Protein AF-A0A814MFQ0-F1 (afdb_monomer_lite)

Organism: NCBI:txid1234261

Structure (mmCIF, N/CA/C/O backbone):
data_AF-A0A814MFQ0-F1
#
_entry.id   AF-A0A814MFQ0-F1
#
loop_
_atom_site.group_PDB
_atom_site.id
_atom_site.type_symbol
_atom_site.label_atom_id
_atom_site.label_alt_id
_atom_site.label_comp_id
_atom_site.label_asym_id
_atom_site.label_entity_id
_atom_site.label_seq_id
_atom_site.pdbx_PDB_ins_code
_atom_site.Cartn_x
_atom_site.Cartn_y
_atom_site.Cartn_z
_atom_site.occupancy
_atom_site.B_iso_or_equiv
_atom_site.auth_seq_id
_atom_site.auth_comp_id
_atom_site.auth_asym_id
_atom_site.auth_atom_id
_atom_site.pdbx_PDB_model_num
ATOM 1 N N . MET A 1 1 ? 35.934 -16.793 0.988 1.00 51.81 1 MET A N 1
ATOM 2 C CA . MET A 1 1 ? 34.506 -16.624 0.607 1.00 51.81 1 MET A CA 1
ATOM 3 C C . MET A 1 1 ? 34.424 -16.361 -0.896 1.00 51.81 1 MET A C 1
ATOM 5 O O . MET A 1 1 ? 35.118 -15.468 -1.356 1.00 51.81 1 MET A O 1
ATOM 9 N N . SER A 1 2 ? 33.667 -17.145 -1.679 1.00 53.12 2 SER A N 1
ATOM 10 C CA . SER A 1 2 ? 33.774 -17.132 -3.156 1.00 53.12 2 SER A CA 1
ATOM 11 C C . SER A 1 2 ? 33.021 -15.979 -3.846 1.00 53.12 2 SER A C 1
ATOM 13 O O . SER A 1 2 ? 31.970 -15.525 -3.389 1.00 53.12 2 SER A O 1
ATOM 15 N N . LEU A 1 3 ? 33.506 -15.544 -5.015 1.00 55.50 3 LEU A N 1
ATOM 16 C CA . LEU A 1 3 ? 32.864 -14.535 -5.880 1.00 55.50 3 LEU A CA 1
ATOM 17 C C . LEU A 1 3 ? 31.406 -14.879 -6.250 1.00 55.50 3 LEU A C 1
ATOM 19 O O . LEU A 1 3 ? 30.552 -13.996 -6.395 1.00 55.50 3 LEU A O 1
ATOM 23 N N . ARG A 1 4 ? 31.098 -16.178 -6.374 1.00 55.41 4 ARG A N 1
ATOM 24 C CA . ARG A 1 4 ? 29.745 -16.692 -6.642 1.00 55.41 4 ARG A CA 1
ATOM 25 C C . ARG A 1 4 ? 28.799 -16.415 -5.470 1.00 55.41 4 ARG A C 1
ATOM 27 O O . ARG A 1 4 ? 27.653 -16.026 -5.696 1.00 55.41 4 ARG A O 1
ATOM 34 N N . LEU A 1 5 ? 29.289 -16.543 -4.234 1.00 57.31 5 LEU A N 1
ATOM 35 C CA . LEU A 1 5 ? 28.536 -16.229 -3.017 1.00 57.31 5 LEU A CA 1
ATOM 36 C C . LEU A 1 5 ? 28.209 -14.729 -2.938 1.00 57.31 5 LEU A C 1
ATOM 38 O O . LEU A 1 5 ? 27.040 -14.376 -2.798 1.00 57.31 5 LEU A O 1
ATOM 42 N N . GLN A 1 6 ? 29.184 -13.840 -3.144 1.00 59.50 6 GLN A N 1
ATOM 43 C CA . GLN A 1 6 ? 28.978 -12.382 -3.058 1.00 59.50 6 GLN A CA 1
ATOM 44 C C . GLN A 1 6 ? 27.959 -11.846 -4.084 1.00 59.50 6 GLN A C 1
ATOM 46 O O . GLN A 1 6 ? 27.088 -11.037 -3.752 1.00 59.50 6 GLN A O 1
ATOM 51 N N . ARG A 1 7 ? 28.007 -12.329 -5.336 1.00 62.75 7 ARG A N 1
ATOM 52 C CA . ARG A 1 7 ? 27.038 -11.946 -6.384 1.00 62.75 7 ARG A CA 1
ATOM 53 C C . ARG A 1 7 ? 25.624 -12.442 -6.078 1.00 62.75 7 ARG A C 1
ATOM 55 O O . ARG A 1 7 ? 24.657 -11.708 -6.294 1.00 62.75 7 ARG A O 1
ATOM 62 N N . ASN A 1 8 ? 25.501 -13.667 -5.567 1.00 63.78 8 ASN A N 1
ATOM 63 C CA . ASN A 1 8 ? 24.216 -14.228 -5.152 1.00 63.78 8 ASN A CA 1
ATOM 64 C C . ASN A 1 8 ? 23.617 -13.456 -3.974 1.00 63.78 8 ASN A C 1
ATOM 66 O O . ASN A 1 8 ? 22.411 -13.209 -3.973 1.00 63.78 8 ASN A O 1
ATOM 70 N N . PHE A 1 9 ? 24.452 -12.995 -3.042 1.00 63.53 9 PHE A N 1
ATOM 71 C CA . PHE A 1 9 ? 24.035 -12.082 -1.985 1.00 63.53 9 PHE A CA 1
ATOM 72 C C . PHE A 1 9 ? 23.442 -10.802 -2.583 1.00 63.53 9 PHE A C 1
ATOM 74 O O . PHE A 1 9 ? 22.253 -10.557 -2.426 1.00 63.53 9 PHE A O 1
ATOM 81 N N . VAL A 1 10 ? 24.175 -10.015 -3.374 1.00 62.84 10 VAL A N 1
ATOM 82 C CA . VAL A 1 10 ? 23.634 -8.752 -3.931 1.00 62.84 10 VAL A CA 1
ATOM 83 C C . VAL A 1 10 ? 22.312 -8.952 -4.691 1.00 62.84 10 VAL A C 1
ATOM 85 O O . VAL A 1 10 ? 21.395 -8.137 -4.554 1.00 62.84 10 VAL A O 1
ATOM 88 N N . LYS A 1 11 ? 22.167 -10.057 -5.437 1.00 66.12 11 LYS A N 1
ATOM 89 C CA . LYS A 1 11 ? 20.903 -10.419 -6.100 1.00 66.12 11 LYS A CA 1
ATOM 90 C C . LYS A 1 11 ? 19.752 -10.636 -5.110 1.00 66.12 11 LYS A C 1
ATOM 92 O O . LYS A 1 11 ? 18.684 -10.060 -5.322 1.00 66.12 11 LYS A O 1
ATOM 97 N N . ARG A 1 12 ? 19.961 -11.403 -4.032 1.00 63.25 12 ARG A N 1
ATOM 98 C CA . ARG A 1 12 ? 18.945 -11.622 -2.986 1.00 63.25 12 ARG A CA 1
ATOM 99 C C . ARG A 1 12 ? 18.570 -10.317 -2.295 1.00 63.25 12 ARG A C 1
ATOM 101 O O . ARG A 1 12 ? 17.395 -9.981 -2.236 1.00 63.25 12 ARG A O 1
ATOM 108 N N . GLY A 1 13 ? 19.544 -9.508 -1.888 1.00 60.88 13 GLY A N 1
ATOM 109 C CA . GLY A 1 13 ? 19.291 -8.214 -1.239 1.00 60.88 13 GLY A CA 1
ATOM 110 C C . GLY A 1 13 ? 18.460 -7.264 -2.106 1.00 60.88 13 GLY A C 1
ATOM 111 O O . GLY A 1 13 ? 17.517 -6.640 -1.621 1.00 60.88 13 GLY A O 1
ATOM 112 N N . LYS A 1 14 ? 18.732 -7.211 -3.418 1.00 62.59 14 LYS A N 1
ATOM 113 C CA . LYS A 1 14 ? 17.897 -6.467 -4.379 1.00 62.59 14 LYS A CA 1
ATOM 114 C C . LYS A 1 14 ? 16.486 -7.046 -4.517 1.00 62.59 14 LYS A C 1
ATOM 116 O O . LYS A 1 14 ? 15.565 -6.297 -4.826 1.00 62.59 14 LYS A O 1
ATOM 121 N N . ALA A 1 15 ? 16.296 -8.354 -4.354 1.00 59.53 15 ALA A N 1
ATOM 122 C CA . ALA A 1 15 ? 14.973 -8.976 -4.368 1.00 59.53 15 ALA A CA 1
ATOM 123 C C . ALA A 1 15 ? 14.173 -8.634 -3.097 1.00 59.53 15 ALA A C 1
ATOM 125 O O . ALA A 1 15 ? 13.060 -8.129 -3.213 1.00 59.53 15 ALA A O 1
ATOM 126 N N . HIS A 1 16 ? 14.768 -8.772 -1.908 1.00 56.09 16 HIS A N 1
ATOM 127 C CA . HIS A 1 16 ? 14.120 -8.414 -0.636 1.00 56.09 16 HIS A CA 1
ATOM 128 C C . HIS A 1 16 ? 13.732 -6.928 -0.578 1.00 56.09 16 HIS A C 1
ATOM 130 O O . HIS A 1 16 ? 12.626 -6.581 -0.170 1.00 56.09 16 HIS A O 1
ATOM 136 N N . LEU A 1 17 ? 14.592 -6.039 -1.090 1.00 55.97 17 LEU A N 1
ATOM 137 C CA . LEU A 1 17 ? 14.298 -4.604 -1.173 1.00 55.97 17 LEU A CA 1
ATOM 138 C C . LEU A 1 17 ? 13.174 -4.247 -2.152 1.00 55.97 17 LEU A C 1
ATOM 140 O O . LEU A 1 17 ? 12.522 -3.224 -1.950 1.00 55.97 17 LEU A O 1
ATOM 144 N N . ARG A 1 18 ? 12.969 -5.051 -3.204 1.00 54.94 18 ARG A N 1
ATOM 145 C CA . ARG A 1 18 ? 11.855 -4.895 -4.156 1.00 54.94 18 ARG A CA 1
ATOM 146 C C . ARG A 1 18 ? 10.532 -5.398 -3.576 1.00 54.94 18 ARG A C 1
ATOM 148 O O . ARG A 1 18 ? 9.495 -4.797 -3.836 1.00 54.94 18 ARG A O 1
ATOM 155 N N . ASN A 1 19 ? 10.586 -6.465 -2.783 1.00 50.41 19 ASN A N 1
ATOM 156 C CA . ASN A 1 19 ? 9.407 -7.119 -2.209 1.00 50.41 19 ASN A CA 1
ATOM 157 C C . ASN A 1 19 ? 8.995 -6.558 -0.847 1.00 50.41 19 ASN A C 1
ATOM 159 O O . ASN A 1 19 ? 8.001 -6.995 -0.280 1.00 50.41 19 ASN A O 1
ATOM 163 N N . ASP A 1 20 ? 9.714 -5.557 -0.345 1.00 52.62 20 ASP A N 1
ATOM 164 C CA . ASP A 1 20 ? 9.445 -4.898 0.929 1.00 52.62 20 ASP A CA 1
ATOM 165 C C . ASP A 1 20 ? 9.508 -5.825 2.155 1.00 52.62 20 ASP A C 1
ATOM 167 O O . ASP A 1 20 ? 8.979 -5.494 3.21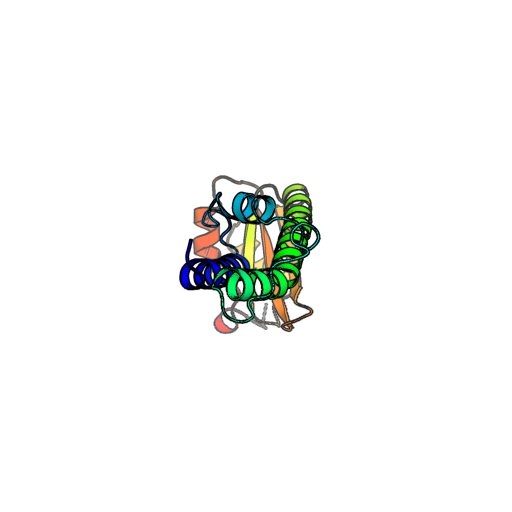6 1.00 52.62 20 ASP A O 1
ATOM 171 N N . ASP A 1 21 ? 10.193 -6.960 2.021 1.00 52.44 21 ASP A N 1
ATOM 172 C CA . ASP A 1 21 ? 10.336 -7.968 3.063 1.00 52.44 21 ASP A CA 1
ATOM 173 C C . ASP A 1 21 ? 11.684 -7.792 3.778 1.00 52.44 21 ASP A C 1
ATOM 175 O O . ASP A 1 21 ? 12.728 -8.277 3.345 1.00 52.44 21 ASP A O 1
ATOM 179 N N . PHE A 1 22 ? 11.664 -6.992 4.848 1.00 50.69 22 PHE A N 1
ATOM 180 C CA . PHE A 1 22 ? 12.852 -6.611 5.625 1.00 50.69 22 PHE A CA 1
ATOM 181 C C . PHE A 1 22 ? 13.129 -7.525 6.811 1.00 50.69 22 PHE A C 1
ATOM 183 O O . PHE A 1 22 ? 14.201 -7.420 7.400 1.00 50.69 22 PHE A O 1
ATOM 190 N N . ARG A 1 23 ? 12.181 -8.400 7.165 1.00 49.03 23 ARG A N 1
ATOM 191 C CA . ARG A 1 23 ? 12.387 -9.405 8.214 1.00 49.03 23 ARG A CA 1
ATOM 192 C C . ARG A 1 23 ? 13.313 -10.522 7.733 1.00 49.03 23 ARG A C 1
ATOM 194 O O . ARG A 1 23 ? 13.936 -11.180 8.550 1.00 49.03 23 ARG A O 1
ATOM 201 N N . SER A 1 24 ? 13.419 -10.695 6.415 1.00 48.09 24 SER A N 1
ATOM 202 C CA . SER A 1 24 ? 14.227 -11.721 5.758 1.00 48.09 24 SER A CA 1
ATOM 203 C C . SER A 1 24 ? 15.549 -11.206 5.176 1.00 48.09 24 SER A C 1
ATOM 205 O O . SER A 1 24 ? 16.261 -11.977 4.536 1.00 48.09 24 SER A O 1
ATOM 207 N N . ILE A 1 25 ? 15.917 -9.931 5.386 1.00 51.81 25 ILE A N 1
ATOM 208 C CA . ILE A 1 25 ? 17.262 -9.453 5.030 1.00 51.81 25 ILE A CA 1
ATOM 209 C C . ILE A 1 25 ? 18.239 -9.997 6.080 1.00 51.81 25 ILE A C 1
ATOM 211 O O . ILE A 1 25 ? 18.122 -9.600 7.239 1.00 51.81 25 ILE A O 1
ATOM 215 N N . PRO A 1 26 ? 19.211 -10.848 5.700 1.00 54.62 26 PRO A N 1
ATOM 216 C CA . PRO A 1 26 ? 20.144 -11.436 6.654 1.00 54.62 26 PRO A CA 1
ATOM 217 C C . PRO A 1 26 ? 20.905 -10.362 7.437 1.00 54.62 26 PRO A C 1
ATOM 219 O O . PRO A 1 26 ? 21.413 -9.401 6.847 1.00 54.62 26 PRO A O 1
ATOM 222 N N . GLU A 1 27 ? 21.033 -10.554 8.751 1.00 55.84 27 GLU A N 1
ATOM 223 C CA . GLU A 1 27 ? 21.791 -9.672 9.652 1.00 55.84 27 GLU A CA 1
ATOM 224 C C . GLU A 1 27 ? 23.274 -9.549 9.277 1.00 55.84 27 GLU A C 1
ATOM 226 O O . GLU A 1 27 ? 23.933 -8.609 9.699 1.00 55.84 27 GLU A O 1
ATOM 231 N N . GLU A 1 28 ? 23.785 -10.436 8.423 1.00 50.66 28 GLU A N 1
ATOM 232 C CA . GLU A 1 28 ? 25.160 -10.458 7.913 1.00 50.66 28 GLU A CA 1
ATOM 233 C C . GLU A 1 28 ? 25.456 -9.359 6.872 1.00 50.66 28 GLU A C 1
ATOM 235 O O . GLU A 1 28 ? 26.617 -9.043 6.598 1.00 50.66 28 GLU A O 1
ATOM 240 N N . TYR A 1 29 ? 24.426 -8.730 6.288 1.00 56.94 29 TYR A N 1
ATOM 241 C CA . TYR A 1 29 ? 24.602 -7.690 5.263 1.00 56.94 29 TYR A CA 1
ATOM 242 C C . TYR A 1 29 ? 25.471 -6.500 5.701 1.00 56.94 29 TYR A C 1
ATOM 244 O O . TYR A 1 29 ? 26.330 -6.096 4.922 1.00 56.94 29 TYR A O 1
ATOM 252 N N . PRO A 1 30 ? 25.270 -5.896 6.888 1.00 51.16 30 PRO A N 1
ATOM 253 C CA . PRO A 1 30 ? 26.097 -4.807 7.401 1.00 51.16 30 PRO A CA 1
ATOM 254 C C . PRO A 1 30 ? 27.541 -5.226 7.705 1.00 51.16 30 PRO A C 1
ATOM 256 O O . PRO A 1 30 ? 28.445 -4.431 7.473 1.00 51.16 30 PRO A O 1
ATOM 259 N N . PHE A 1 31 ? 27.773 -6.461 8.159 1.00 51.47 31 PHE A N 1
ATOM 260 C CA . PHE A 1 31 ? 29.114 -6.953 8.507 1.00 51.47 31 PHE A CA 1
ATOM 261 C C . PHE A 1 31 ? 29.989 -7.190 7.271 1.00 51.47 31 PHE A C 1
ATOM 263 O O . PHE A 1 31 ? 31.179 -6.881 7.274 1.00 51.47 31 PHE A O 1
ATOM 270 N N . LEU A 1 32 ? 29.391 -7.633 6.161 1.00 50.12 32 LEU 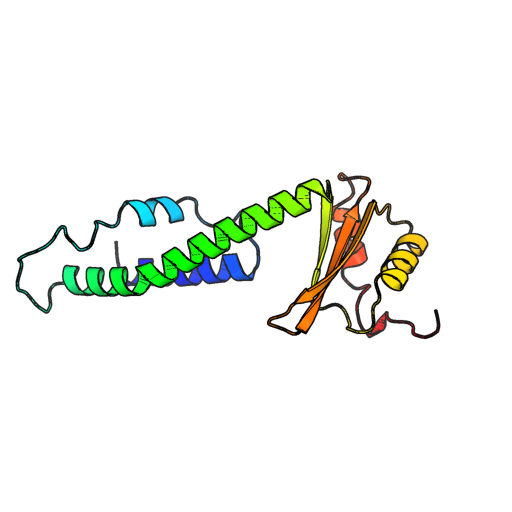A N 1
ATOM 271 C CA . LEU A 1 32 ? 30.088 -7.733 4.872 1.00 50.12 32 LEU A CA 1
ATOM 272 C C . LEU A 1 32 ? 30.495 -6.359 4.307 1.00 50.12 32 LEU A C 1
ATOM 274 O O . LEU A 1 32 ? 31.448 -6.261 3.532 1.00 50.12 32 LEU A O 1
ATOM 278 N N . ILE A 1 33 ? 29.793 -5.293 4.705 1.00 49.78 33 ILE A N 1
ATOM 279 C CA . ILE A 1 33 ? 30.096 -3.912 4.307 1.00 49.78 33 ILE A CA 1
ATOM 280 C C . ILE A 1 33 ? 31.310 -3.371 5.072 1.00 49.78 33 ILE A C 1
ATOM 282 O O . ILE A 1 33 ? 32.133 -2.682 4.474 1.00 49.78 33 ILE A O 1
ATOM 286 N N . SER A 1 34 ? 31.428 -3.681 6.366 1.00 48.28 34 SER A N 1
ATOM 287 C CA . SER A 1 34 ? 32.535 -3.224 7.218 1.00 48.28 34 SER A CA 1
ATOM 288 C C . SER A 1 34 ? 33.806 -4.060 7.072 1.00 48.28 34 SER A C 1
ATOM 290 O O . SER A 1 34 ? 34.893 -3.542 7.287 1.00 48.28 34 SER A O 1
ATOM 292 N N . ALA A 1 35 ? 33.689 -5.332 6.678 1.00 48.97 35 ALA A N 1
ATOM 293 C CA . ALA A 1 35 ? 34.830 -6.231 6.485 1.00 48.97 35 ALA A CA 1
ATOM 294 C C . ALA A 1 35 ? 35.589 -6.012 5.158 1.00 48.97 35 ALA A C 1
ATOM 296 O O . ALA A 1 35 ? 36.561 -6.710 4.881 1.00 48.97 35 ALA A O 1
ATOM 297 N N . SER A 1 36 ? 35.149 -5.074 4.310 1.00 45.47 36 SER A N 1
ATOM 298 C CA . SER A 1 36 ? 35.828 -4.759 3.049 1.00 45.47 36 SER A CA 1
ATOM 299 C C . SER A 1 36 ? 36.881 -3.666 3.278 1.00 45.47 36 SER A C 1
ATOM 301 O O . SER A 1 36 ? 36.485 -2.524 3.527 1.00 45.47 36 SER A O 1
ATOM 303 N N . PRO A 1 37 ? 38.192 -3.951 3.159 1.00 44.97 37 PRO A N 1
ATOM 304 C CA . PRO A 1 37 ? 39.213 -2.929 3.351 1.00 44.97 37 PRO A CA 1
ATOM 305 C C . PRO A 1 37 ? 39.056 -1.770 2.341 1.00 44.97 37 PRO A C 1
ATOM 307 O O . PRO A 1 37 ? 38.521 -1.945 1.227 1.00 44.97 37 PRO A O 1
ATOM 310 N N . PRO A 1 38 ? 39.469 -0.545 2.716 1.00 45.88 38 PRO A N 1
ATOM 311 C CA . PRO A 1 38 ? 39.547 0.563 1.778 1.00 45.88 38 PRO A CA 1
ATOM 312 C C . PRO A 1 38 ? 40.530 0.212 0.653 1.00 45.88 38 PRO A C 1
ATOM 314 O O . PRO A 1 38 ? 41.522 -0.482 0.851 1.00 45.88 38 PRO A O 1
ATOM 317 N N . ALA A 1 39 ? 40.221 0.658 -0.567 1.00 44.91 39 ALA A N 1
ATOM 318 C CA . ALA A 1 39 ? 41.011 0.318 -1.755 1.00 44.91 39 ALA A CA 1
ATOM 319 C C . ALA A 1 39 ? 42.450 0.871 -1.704 1.00 44.91 39 ALA A C 1
ATOM 321 O O . ALA A 1 39 ? 43.282 0.448 -2.492 1.00 44.91 39 ALA A O 1
ATOM 322 N N . SER A 1 40 ? 42.732 1.784 -0.772 1.00 44.56 40 SER A N 1
ATOM 323 C CA . SER A 1 40 ? 44.037 2.402 -0.546 1.00 44.56 40 SER A CA 1
ATOM 324 C C . SER A 1 40 ? 45.003 1.554 0.291 1.00 44.56 40 SER A C 1
ATOM 326 O O . SER A 1 40 ? 46.124 1.984 0.516 1.00 44.56 40 SER A O 1
ATOM 328 N N . SER A 1 41 ? 44.598 0.381 0.792 1.00 45.78 41 SER A N 1
ATOM 329 C CA . SER A 1 41 ? 45.439 -0.437 1.687 1.00 45.78 41 SER A CA 1
ATOM 330 C C . SER A 1 41 ? 46.337 -1.458 0.981 1.00 45.78 41 SER A C 1
ATOM 332 O O . SER A 1 41 ? 47.040 -2.198 1.658 1.00 45.78 41 SER A O 1
ATOM 334 N N . PHE A 1 42 ? 46.301 -1.541 -0.349 1.00 47.69 42 PHE A N 1
ATOM 335 C CA . PHE A 1 42 ? 47.062 -2.537 -1.109 1.00 47.69 42 PHE A CA 1
ATOM 336 C C . PHE A 1 42 ? 47.707 -1.899 -2.338 1.00 47.69 42 PHE A C 1
ATOM 338 O O . PHE A 1 42 ? 47.411 -2.253 -3.478 1.00 47.69 42 PHE A O 1
ATOM 345 N N . GLU A 1 43 ? 48.584 -0.928 -2.105 1.00 41.41 43 GLU A N 1
ATOM 346 C CA . GLU A 1 43 ? 49.610 -0.606 -3.089 1.00 41.41 43 GLU A CA 1
ATOM 347 C C . GLU A 1 43 ? 50.685 -1.704 -3.048 1.00 41.41 43 GLU A C 1
ATOM 349 O O . GLU A 1 43 ? 51.149 -2.095 -1.980 1.00 41.41 43 GLU A O 1
ATOM 354 N N . ASN A 1 44 ? 51.057 -2.191 -4.235 1.00 42.53 44 ASN A N 1
ATOM 355 C CA . ASN A 1 44 ? 52.111 -3.169 -4.531 1.00 42.53 44 ASN A CA 1
ATOM 356 C C . ASN A 1 44 ? 51.841 -4.655 -4.242 1.00 42.53 44 ASN A C 1
ATOM 358 O O . ASN A 1 44 ? 52.350 -5.247 -3.300 1.00 42.53 44 ASN A O 1
ATOM 362 N N . THR A 1 45 ? 51.176 -5.322 -5.187 1.00 40.97 45 THR A N 1
ATOM 363 C CA . THR A 1 45 ? 51.636 -6.638 -5.674 1.00 40.97 45 THR A CA 1
ATOM 364 C C . THR A 1 45 ? 51.172 -6.829 -7.119 1.00 40.97 45 THR A C 1
ATOM 366 O O . THR A 1 45 ? 50.001 -7.092 -7.407 1.00 40.97 45 THR A O 1
ATOM 369 N N . GLN A 1 46 ? 52.112 -6.636 -8.047 1.00 43.97 46 GLN A N 1
ATOM 370 C CA . GLN A 1 46 ? 51.962 -6.909 -9.474 1.00 43.97 46 GLN A CA 1
ATOM 371 C C . GLN A 1 46 ? 51.796 -8.421 -9.705 1.00 43.97 46 GLN A C 1
ATOM 373 O O . GLN A 1 46 ? 52.777 -9.140 -9.834 1.00 43.97 46 GLN A O 1
ATOM 378 N N . GLN A 1 47 ? 50.558 -8.910 -9.786 1.00 45.41 47 GLN A N 1
ATOM 379 C CA . GLN A 1 47 ? 50.222 -10.123 -10.541 1.00 45.41 47 GLN A CA 1
ATOM 380 C C . GLN A 1 47 ? 48.810 -9.961 -11.127 1.00 45.41 47 GLN A C 1
ATOM 382 O O . GLN A 1 47 ? 47.837 -10.035 -10.383 1.00 45.41 47 GLN A O 1
ATOM 387 N N . PRO A 1 48 ? 48.657 -9.744 -12.445 1.00 45.88 48 PRO A N 1
ATOM 388 C CA . PRO A 1 48 ? 47.384 -9.331 -13.045 1.00 45.88 48 PRO A CA 1
ATOM 389 C C . PRO A 1 48 ? 46.293 -10.420 -13.062 1.00 45.88 48 PRO A C 1
ATOM 391 O O . PRO A 1 48 ? 45.160 -10.120 -13.422 1.00 45.88 48 PRO A O 1
ATOM 394 N N . ASN A 1 49 ? 46.597 -11.656 -12.642 1.00 48.50 49 ASN A N 1
ATOM 395 C CA . ASN A 1 49 ? 45.690 -12.810 -12.723 1.00 48.50 49 ASN A CA 1
ATOM 396 C C . ASN A 1 49 ? 45.530 -13.601 -11.411 1.00 48.50 49 ASN A C 1
ATOM 398 O O . ASN A 1 49 ? 45.022 -14.721 -11.435 1.00 48.50 49 ASN A O 1
ATOM 402 N N . SER A 1 50 ? 45.935 -13.061 -10.259 1.00 47.62 50 SER A N 1
ATOM 403 C CA . SER A 1 50 ? 45.659 -13.725 -8.982 1.00 47.62 50 SER A CA 1
ATOM 404 C C . SER A 1 50 ? 44.223 -13.420 -8.516 1.00 47.62 50 SER A C 1
ATOM 406 O O . SER A 1 50 ? 43.743 -12.286 -8.587 1.00 47.62 50 SER A O 1
ATOM 408 N N . GLU A 1 51 ? 43.512 -14.442 -8.023 1.00 43.19 51 GLU A N 1
ATOM 409 C CA . GLU A 1 51 ? 42.153 -14.359 -7.455 1.00 43.19 51 GLU A CA 1
ATOM 410 C C . GLU A 1 51 ? 41.850 -13.135 -6.549 1.00 43.19 51 GLU A C 1
ATOM 412 O O . GLU A 1 51 ? 40.708 -12.646 -6.598 1.00 43.19 51 GLU A O 1
ATOM 417 N N . PRO A 1 52 ? 42.790 -12.566 -5.755 1.00 50.03 52 PRO A N 1
ATOM 418 C CA . PRO A 1 52 ? 42.536 -11.328 -5.010 1.00 50.03 52 PRO A CA 1
ATOM 419 C C . PRO A 1 52 ? 42.193 -10.118 -5.894 1.00 50.03 52 PRO A C 1
ATOM 421 O O . PRO A 1 52 ? 41.307 -9.347 -5.521 1.00 50.03 52 PRO A O 1
ATOM 424 N N . HIS A 1 53 ? 42.791 -9.964 -7.082 1.00 47.22 53 HIS A N 1
ATOM 425 C CA . HIS A 1 53 ? 42.528 -8.824 -7.980 1.00 47.22 53 HIS A CA 1
ATOM 426 C C . HIS A 1 53 ? 41.136 -8.888 -8.619 1.00 47.22 53 HIS A C 1
ATOM 428 O O . HIS A 1 53 ? 40.418 -7.886 -8.669 1.00 47.22 53 HIS A O 1
ATOM 434 N N . LEU A 1 54 ? 40.688 -10.086 -9.012 1.00 46.88 54 LEU A N 1
ATOM 435 C CA . LEU A 1 54 ? 39.313 -10.321 -9.476 1.00 46.88 54 LEU A CA 1
ATOM 436 C C . LEU A 1 54 ? 38.289 -10.054 -8.365 1.00 46.88 54 LEU A C 1
ATOM 438 O O . LEU A 1 54 ? 37.208 -9.513 -8.617 1.00 46.88 54 LEU A O 1
ATOM 442 N N . THR A 1 55 ? 38.641 -10.393 -7.125 1.00 52.66 55 THR A N 1
ATOM 443 C CA . THR A 1 55 ? 37.810 -10.130 -5.947 1.00 52.66 55 THR A CA 1
ATOM 444 C C . THR A 1 55 ? 37.732 -8.628 -5.647 1.00 52.66 55 THR A C 1
ATOM 446 O O . THR A 1 55 ? 36.638 -8.108 -5.426 1.00 52.66 55 THR A O 1
ATOM 449 N N . LEU A 1 56 ? 38.846 -7.897 -5.749 1.00 51.56 56 LEU A N 1
ATOM 450 C CA . LEU A 1 56 ? 38.916 -6.443 -5.563 1.00 51.56 56 LEU A CA 1
ATOM 451 C C . LEU A 1 56 ? 38.155 -5.664 -6.643 1.00 51.56 56 LEU A C 1
ATOM 453 O O . LEU A 1 56 ? 37.363 -4.783 -6.304 1.00 51.56 56 LEU A O 1
ATOM 457 N N . ALA A 1 57 ? 38.310 -6.016 -7.922 1.00 54.72 57 ALA A N 1
ATOM 458 C CA . ALA A 1 57 ? 37.581 -5.384 -9.023 1.00 54.72 57 ALA A CA 1
ATOM 459 C C . ALA A 1 57 ? 36.061 -5.597 -8.899 1.00 54.72 57 ALA A C 1
ATOM 461 O O . ALA A 1 57 ? 35.259 -4.691 -9.148 1.00 54.72 57 ALA A O 1
ATOM 462 N N . VAL A 1 58 ? 35.638 -6.784 -8.450 1.00 54.66 58 VAL A N 1
ATOM 463 C CA . VAL A 1 58 ? 34.224 -7.066 -8.175 1.00 54.66 58 VAL A CA 1
ATOM 464 C C . VAL A 1 58 ? 33.730 -6.286 -6.958 1.00 54.66 58 VAL A C 1
ATOM 466 O O . VAL A 1 58 ? 32.657 -5.692 -7.038 1.00 54.66 58 VAL A O 1
ATOM 469 N N . ILE A 1 59 ? 34.499 -6.201 -5.871 1.00 55.31 59 ILE A N 1
ATOM 470 C CA . ILE A 1 59 ? 34.144 -5.386 -4.700 1.00 55.31 59 ILE A CA 1
ATOM 471 C C . ILE A 1 59 ? 34.023 -3.905 -5.085 1.00 55.31 59 ILE A C 1
ATOM 473 O O . ILE A 1 59 ? 33.018 -3.281 -4.754 1.00 55.31 59 ILE A O 1
ATOM 477 N N . GLN A 1 60 ? 34.975 -3.342 -5.835 1.00 58.97 60 GLN A N 1
ATOM 478 C CA . GLN A 1 60 ? 34.920 -1.951 -6.304 1.00 58.97 60 GLN A CA 1
ATOM 479 C C . GLN A 1 60 ? 33.705 -1.689 -7.204 1.00 58.97 60 GLN A C 1
ATOM 481 O O . GLN 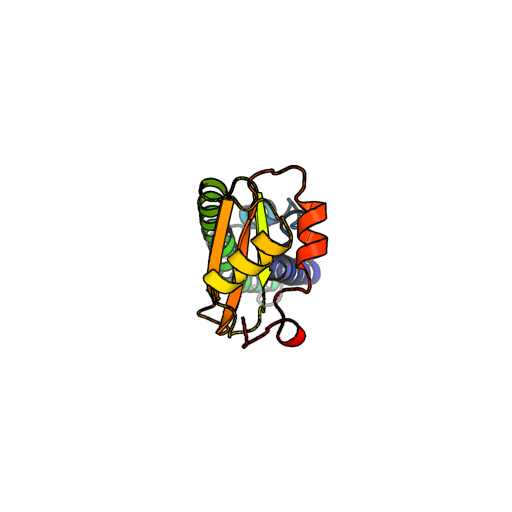A 1 60 ? 33.026 -0.679 -7.032 1.00 58.97 60 GLN A O 1
ATOM 486 N N . ARG A 1 61 ? 33.352 -2.627 -8.092 1.00 58.25 61 ARG A N 1
ATOM 487 C CA . ARG A 1 61 ? 32.142 -2.539 -8.930 1.00 58.25 61 ARG A CA 1
ATOM 488 C C . ARG A 1 61 ? 30.844 -2.672 -8.124 1.00 58.25 61 ARG A C 1
ATOM 490 O O . ARG A 1 61 ? 29.807 -2.136 -8.519 1.00 58.25 61 ARG A O 1
ATOM 497 N N . LEU A 1 62 ? 30.881 -3.387 -7.000 1.00 57.88 62 LEU A N 1
ATOM 498 C CA . LEU A 1 62 ? 29.736 -3.584 -6.110 1.00 57.88 62 LEU A CA 1
ATOM 499 C C . LEU A 1 62 ? 29.577 -2.457 -5.077 1.00 57.88 62 LEU A C 1
ATOM 501 O O . LEU A 1 62 ? 28.441 -2.167 -4.713 1.00 57.88 62 LEU A O 1
ATOM 505 N N . LYS A 1 63 ? 30.649 -1.769 -4.656 1.00 61.50 63 LYS A N 1
ATOM 506 C CA . LYS A 1 63 ? 30.617 -0.632 -3.710 1.00 61.50 63 LYS A CA 1
ATOM 507 C C . LYS A 1 63 ? 29.571 0.447 -4.047 1.00 61.50 63 LYS A C 1
ATOM 509 O O . LYS A 1 63 ? 28.785 0.764 -3.153 1.00 61.50 63 LYS A O 1
ATOM 514 N N . PRO A 1 64 ? 29.472 0.984 -5.281 1.00 62.78 64 PRO A N 1
ATOM 515 C CA . PRO A 1 64 ? 28.449 1.983 -5.602 1.00 62.78 64 PRO A CA 1
ATOM 516 C C . PRO A 1 64 ? 27.034 1.396 -5.539 1.00 62.78 64 PRO A C 1
ATOM 518 O O . PRO A 1 64 ? 26.118 2.031 -5.027 1.00 62.78 64 PRO A O 1
ATOM 521 N N . GLN A 1 65 ? 26.849 0.141 -5.965 1.00 64.81 65 GLN A N 1
ATOM 522 C CA . GLN A 1 65 ? 25.550 -0.529 -5.854 1.00 64.81 65 GLN A CA 1
ATOM 523 C C . GLN A 1 65 ? 25.161 -0.755 -4.388 1.00 64.81 65 GLN A C 1
ATOM 525 O O . GLN A 1 65 ? 23.997 -0.616 -4.029 1.00 64.81 65 GLN A O 1
ATOM 530 N N . LEU A 1 66 ? 26.124 -1.089 -3.530 1.00 62.56 66 LEU A N 1
ATOM 531 C CA . LEU A 1 66 ? 25.918 -1.279 -2.097 1.00 62.56 66 LEU A CA 1
ATOM 532 C C . LEU A 1 66 ? 25.618 0.047 -1.384 1.00 62.56 66 LEU A C 1
ATOM 534 O O . LEU A 1 66 ? 24.699 0.090 -0.564 1.00 62.56 66 LEU A O 1
ATOM 538 N N . SER A 1 67 ? 26.315 1.135 -1.727 1.00 68.38 67 SER A N 1
ATOM 539 C CA . SER A 1 67 ? 26.059 2.461 -1.147 1.00 68.38 67 SER A CA 1
ATOM 540 C C . SER A 1 67 ? 24.673 2.990 -1.537 1.00 68.38 67 SER A C 1
ATOM 542 O O . SER A 1 67 ? 23.941 3.506 -0.687 1.00 68.38 67 SER A O 1
ATOM 544 N N . GLU A 1 68 ? 24.236 2.767 -2.780 1.00 67.69 68 GLU A N 1
ATOM 545 C CA . GLU A 1 68 ? 22.870 3.072 -3.207 1.00 67.69 68 GLU A CA 1
ATOM 546 C C . GLU A 1 68 ? 21.825 2.270 -2.427 1.00 67.69 68 GLU A C 1
ATOM 548 O O . GLU A 1 68 ? 20.793 2.818 -2.030 1.00 67.69 68 GLU A O 1
ATOM 553 N N . LEU A 1 69 ? 22.077 0.980 -2.178 1.00 63.75 69 LEU A N 1
ATOM 554 C CA . LEU A 1 69 ? 21.177 0.135 -1.388 1.00 63.75 69 LEU A CA 1
ATOM 555 C C . LEU A 1 69 ? 21.088 0.628 0.063 1.00 63.75 69 LEU A C 1
ATOM 557 O O . LEU A 1 69 ? 19.988 0.696 0.617 1.00 63.75 69 LEU A O 1
ATOM 561 N N . GLN A 1 70 ? 22.202 1.054 0.663 1.00 67.81 70 GLN A N 1
ATOM 562 C CA . GLN A 1 70 ? 22.208 1.673 1.992 1.00 67.81 70 GLN A CA 1
ATOM 563 C C . GLN A 1 70 ? 21.450 3.004 2.018 1.00 67.81 70 GLN A C 1
ATOM 565 O O . GLN A 1 70 ? 20.652 3.238 2.929 1.00 67.81 70 GLN A O 1
ATOM 570 N N . LYS A 1 71 ? 21.645 3.867 1.014 1.00 73.00 71 LYS A N 1
ATOM 571 C CA . LYS A 1 71 ? 20.918 5.140 0.882 1.00 73.00 71 LYS A CA 1
ATOM 572 C C . LYS A 1 71 ? 19.413 4.900 0.738 1.00 73.00 71 LYS A C 1
ATOM 574 O O . LYS A 1 71 ? 18.621 5.527 1.443 1.00 73.00 71 LYS A O 1
ATOM 579 N N . LYS A 1 72 ? 19.014 3.932 -0.096 1.00 71.19 72 LYS A N 1
ATOM 580 C CA . LYS A 1 72 ? 17.618 3.483 -0.235 1.00 71.19 72 LYS A CA 1
ATOM 581 C C . LYS A 1 72 ? 17.064 2.965 1.096 1.00 71.19 72 LYS A C 1
ATOM 583 O O . LYS A 1 72 ? 15.962 3.361 1.471 1.00 71.19 72 LYS A O 1
ATOM 588 N N . ARG A 1 73 ? 17.831 2.170 1.854 1.00 68.69 73 ARG A N 1
ATOM 589 C CA . ARG A 1 73 ? 17.449 1.691 3.198 1.00 68.69 73 ARG A CA 1
ATOM 590 C C . ARG A 1 73 ? 17.237 2.845 4.185 1.00 68.69 73 ARG A C 1
ATOM 592 O O . ARG A 1 73 ? 16.190 2.882 4.826 1.00 68.69 73 ARG A O 1
ATOM 599 N N . LYS A 1 74 ? 18.168 3.804 4.279 1.00 76.19 74 LYS A N 1
ATOM 600 C CA . LYS A 1 74 ? 18.059 4.975 5.177 1.00 76.19 74 LYS A CA 1
ATOM 601 C C . LYS A 1 74 ? 16.846 5.847 4.844 1.00 76.19 74 LYS A C 1
ATOM 603 O O . LYS A 1 74 ? 16.047 6.158 5.726 1.00 76.19 74 LYS A O 1
ATOM 608 N N . ASN A 1 75 ? 16.664 6.194 3.567 1.00 75.19 75 ASN A N 1
ATOM 609 C CA . ASN A 1 75 ? 15.511 6.983 3.121 1.00 75.19 75 ASN A CA 1
ATOM 610 C C . ASN A 1 75 ? 14.197 6.276 3.448 1.00 75.19 75 ASN A C 1
ATOM 612 O O . ASN A 1 75 ? 13.254 6.890 3.940 1.00 75.19 75 ASN A O 1
ATOM 616 N N . ARG A 1 76 ? 14.165 4.960 3.248 1.0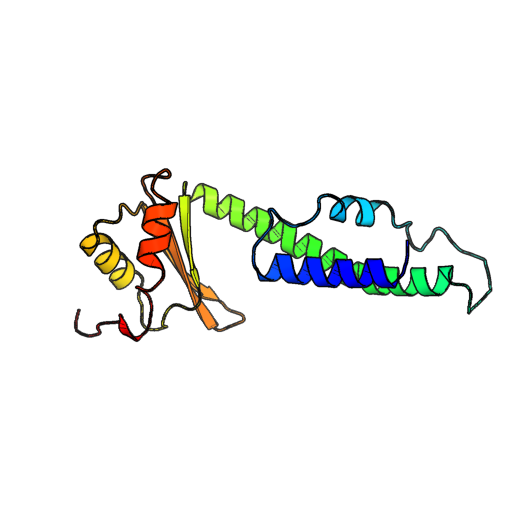0 67.75 76 ARG A N 1
ATOM 617 C CA . ARG A 1 76 ? 13.002 4.143 3.550 1.00 67.75 76 ARG A CA 1
ATOM 618 C C . ARG A 1 76 ? 12.707 4.046 5.044 1.00 67.75 76 ARG A C 1
ATOM 620 O O . ARG A 1 76 ? 11.547 4.167 5.417 1.00 67.75 76 ARG A O 1
ATOM 627 N N . GLN A 1 77 ? 13.717 3.899 5.902 1.00 75.25 77 GLN A N 1
ATOM 628 C CA . GLN A 1 77 ? 13.538 3.972 7.359 1.00 75.25 77 GLN A CA 1
ATOM 629 C C . GLN A 1 77 ? 12.957 5.326 7.783 1.00 75.25 77 GLN A C 1
ATOM 631 O O . GLN A 1 77 ? 12.036 5.370 8.597 1.00 75.25 77 GLN A O 1
ATOM 636 N N . LYS A 1 78 ? 13.423 6.430 7.182 1.00 77.56 78 LYS A N 1
ATOM 637 C CA . LYS A 1 78 ? 12.856 7.768 7.411 1.00 77.56 78 LYS A CA 1
ATOM 638 C C . LYS A 1 78 ? 11.382 7.831 6.995 1.00 77.56 78 LYS A C 1
ATOM 640 O O . LYS A 1 78 ? 10.562 8.328 7.763 1.00 77.56 78 LYS A O 1
ATOM 645 N N . THR A 1 79 ? 11.030 7.289 5.827 1.00 76.38 79 THR A N 1
ATOM 646 C CA . THR A 1 79 ? 9.637 7.212 5.356 1.00 76.38 79 THR A CA 1
ATOM 647 C C . THR A 1 79 ? 8.766 6.350 6.269 1.00 76.38 79 THR A C 1
ATOM 649 O O . THR A 1 79 ? 7.669 6.773 6.617 1.00 76.38 79 THR A O 1
ATOM 652 N N . LEU A 1 80 ? 9.246 5.180 6.703 1.00 67.81 80 LEU A N 1
ATOM 653 C CA . LEU A 1 80 ? 8.524 4.312 7.639 1.00 67.81 80 LEU A CA 1
ATOM 654 C C . LEU A 1 80 ? 8.296 5.015 8.980 1.00 67.81 80 LEU A C 1
ATOM 656 O O . LEU A 1 80 ? 7.179 5.013 9.477 1.00 67.81 80 LEU A O 1
ATOM 660 N N . LYS A 1 81 ? 9.306 5.709 9.520 1.00 76.38 81 LYS A N 1
ATOM 661 C CA . LYS A 1 81 ? 9.169 6.495 10.757 1.00 76.38 81 LYS A CA 1
ATOM 662 C C . LYS A 1 81 ? 8.156 7.634 10.606 1.00 76.38 81 LYS A C 1
ATOM 664 O O . LYS A 1 81 ? 7.376 7.888 11.516 1.00 76.38 81 LYS A O 1
ATOM 669 N N . GLN A 1 82 ? 8.136 8.315 9.459 1.00 78.12 82 GLN A N 1
ATOM 670 C CA . GLN A 1 82 ? 7.125 9.336 9.164 1.00 78.12 82 GLN A CA 1
ATOM 671 C C . GLN A 1 82 ? 5.714 8.746 9.039 1.00 78.12 82 GLN A C 1
ATOM 673 O O . GLN A 1 82 ? 4.761 9.377 9.490 1.00 78.12 82 GLN A O 1
ATOM 678 N N . ARG A 1 83 ? 5.570 7.554 8.448 1.00 71.88 83 ARG A N 1
ATOM 679 C CA . ARG A 1 83 ? 4.282 6.853 8.332 1.00 71.88 83 ARG A CA 1
ATOM 680 C C . ARG A 1 83 ? 3.787 6.342 9.680 1.00 71.88 83 ARG A C 1
ATOM 682 O O . ARG A 1 83 ? 2.641 6.606 10.004 1.00 71.88 83 ARG A O 1
ATOM 689 N N . ALA A 1 84 ? 4.659 5.759 10.499 1.00 70.69 84 ALA A N 1
ATOM 690 C CA . ALA A 1 84 ? 4.335 5.311 11.855 1.00 70.69 84 ALA A CA 1
ATOM 691 C C . ALA A 1 84 ? 3.851 6.455 12.769 1.00 70.69 84 ALA A C 1
ATOM 693 O O . ALA A 1 84 ? 3.035 6.241 13.654 1.00 70.69 84 ALA A O 1
ATOM 694 N N . ARG A 1 85 ? 4.305 7.697 12.533 1.00 73.44 85 ARG A N 1
ATOM 695 C CA . ARG A 1 85 ? 3.761 8.889 13.218 1.00 73.44 85 ARG A CA 1
ATOM 696 C C . ARG A 1 85 ? 2.347 9.256 12.766 1.00 73.44 85 ARG A C 1
ATOM 698 O O . ARG A 1 85 ? 1.621 9.888 13.518 1.00 73.44 85 ARG A O 1
ATOM 705 N N . LYS A 1 86 ? 1.988 8.940 11.520 1.00 72.88 86 LYS A N 1
ATOM 706 C CA . LYS A 1 86 ? 0.673 9.248 10.937 1.00 72.88 86 LYS A CA 1
ATOM 707 C C . LYS A 1 86 ? -0.339 8.126 11.154 1.00 72.88 86 LYS A C 1
ATOM 709 O O . LYS A 1 86 ? -1.530 8.405 11.210 1.00 72.88 86 LYS A O 1
ATOM 714 N N . PHE A 1 87 ? 0.133 6.888 11.248 1.00 75.62 87 PHE A N 1
ATOM 715 C CA . PHE A 1 87 ? -0.674 5.688 11.381 1.00 75.62 87 PHE A CA 1
ATOM 716 C C . PHE A 1 87 ? -0.041 4.774 12.429 1.00 75.62 87 PHE A C 1
ATOM 718 O O . PHE A 1 87 ? 1.083 4.312 12.237 1.00 75.62 87 PHE A O 1
ATOM 725 N N . ALA A 1 88 ? -0.770 4.469 13.504 1.00 73.31 88 ALA A N 1
ATOM 726 C CA . ALA A 1 88 ? -0.339 3.452 14.465 1.00 73.31 88 ALA A CA 1
ATOM 727 C C . ALA A 1 88 ? -0.269 2.063 13.807 1.00 73.31 88 ALA A C 1
ATOM 729 O O . ALA A 1 88 ? 0.592 1.244 14.117 1.00 73.31 88 ALA A O 1
ATOM 730 N N . THR A 1 89 ? -1.172 1.792 12.864 1.00 82.38 89 THR A N 1
ATOM 731 C CA . THR A 1 89 ? -1.202 0.566 12.066 1.00 82.38 89 THR A CA 1
ATOM 732 C C . THR A 1 89 ? -1.782 0.885 10.700 1.00 82.38 89 THR A C 1
ATOM 734 O O . THR A 1 89 ? -2.774 1.607 10.606 1.00 82.38 89 THR A O 1
ATOM 737 N N . GLU A 1 90 ? -1.154 0.380 9.641 1.00 85.81 90 GLU A N 1
ATOM 738 C CA . GLU A 1 90 ? -1.510 0.730 8.269 1.00 85.81 90 GLU A CA 1
ATOM 739 C C . GLU A 1 90 ? -1.618 -0.492 7.360 1.00 85.81 90 GLU A C 1
ATOM 741 O O . GLU A 1 90 ? -0.711 -1.317 7.282 1.00 85.81 90 GLU A O 1
ATOM 746 N N . ILE A 1 91 ? -2.709 -0.559 6.605 1.00 84.50 91 ILE A N 1
ATOM 747 C CA . ILE A 1 91 ? -2.872 -1.461 5.471 1.00 84.50 91 ILE A CA 1
ATOM 748 C C . ILE A 1 91 ? -2.373 -0.738 4.224 1.00 84.50 91 ILE A C 1
ATOM 750 O O . ILE A 1 91 ? -2.757 0.398 3.944 1.00 84.50 91 ILE A O 1
ATOM 754 N N . THR A 1 92 ? -1.504 -1.395 3.459 1.00 87.50 92 THR A N 1
ATOM 755 C CA . THR A 1 92 ? -0.964 -0.846 2.212 1.00 87.50 92 THR A CA 1
ATOM 756 C C . THR A 1 92 ? -1.465 -1.655 1.024 1.00 87.50 92 THR A C 1
ATOM 758 O O . THR A 1 92 ? -1.264 -2.868 0.964 1.00 87.50 92 THR A O 1
ATOM 761 N N . ARG A 1 93 ? -2.061 -0.979 0.040 1.00 88.31 93 ARG A N 1
ATOM 762 C CA . ARG A 1 93 ? -2.455 -1.571 -1.244 1.00 88.31 93 ARG A CA 1
ATOM 763 C C . ARG A 1 93 ? -1.742 -0.869 -2.383 1.00 88.31 93 ARG A C 1
ATOM 765 O O . ARG A 1 93 ? -1.586 0.352 -2.395 1.00 88.31 93 ARG A O 1
ATOM 772 N N . ARG A 1 94 ? -1.262 -1.666 -3.330 1.00 86.75 94 ARG A N 1
ATOM 773 C CA . ARG A 1 94 ? -0.534 -1.211 -4.516 1.00 86.75 94 ARG A CA 1
ATOM 774 C C . ARG A 1 94 ? -1.306 -1.620 -5.754 1.00 86.75 94 ARG A C 1
ATOM 776 O O . ARG A 1 94 ? -2.088 -2.560 -5.683 1.00 86.75 94 ARG A O 1
ATOM 783 N N . ASN A 1 95 ? -1.025 -0.945 -6.863 1.00 85.06 95 ASN A N 1
ATOM 784 C CA . ASN A 1 95 ? -1.625 -1.238 -8.162 1.00 85.06 95 ASN A CA 1
ATOM 785 C C . ASN A 1 95 ? -3.158 -1.180 -8.111 1.00 85.06 95 ASN A C 1
ATOM 787 O O . ASN A 1 95 ? -3.839 -1.971 -8.753 1.00 85.06 95 ASN A O 1
ATOM 791 N N . ILE A 1 96 ? -3.692 -0.250 -7.314 1.00 89.56 96 ILE A N 1
ATOM 792 C CA . ILE A 1 96 ? -5.130 0.022 -7.299 1.00 89.56 96 ILE A CA 1
ATOM 793 C C . ILE A 1 96 ? -5.539 0.648 -8.628 1.00 89.56 96 ILE A C 1
ATOM 795 O O . ILE A 1 96 ? -4.731 1.294 -9.306 1.00 89.56 96 ILE A O 1
ATOM 799 N N . TYR A 1 97 ? -6.805 0.482 -8.985 1.00 89.06 97 TYR A N 1
ATOM 800 C CA . TYR A 1 97 ? -7.314 1.045 -10.224 1.00 89.06 97 TYR A CA 1
ATOM 801 C C . TYR A 1 97 ? -7.300 2.585 -10.197 1.00 89.06 97 TYR A C 1
ATOM 803 O O . TYR A 1 97 ? -7.613 3.220 -9.189 1.00 89.06 97 TYR A O 1
ATOM 811 N N . LYS A 1 98 ? -6.903 3.197 -11.316 1.00 87.38 98 LYS A N 1
ATOM 812 C CA . LYS A 1 98 ? -6.555 4.628 -11.404 1.00 87.38 98 LYS A CA 1
ATOM 813 C C . LYS A 1 98 ? -7.704 5.591 -11.087 1.00 87.38 98 LYS A C 1
ATOM 815 O O . LYS A 1 98 ? -7.448 6.705 -10.642 1.00 87.38 98 LYS A O 1
ATOM 820 N N . LEU A 1 99 ? -8.953 5.171 -11.302 1.00 88.25 99 LEU A N 1
ATOM 821 C CA . LEU A 1 99 ? -10.138 6.014 -11.096 1.00 88.25 99 LEU A CA 1
ATO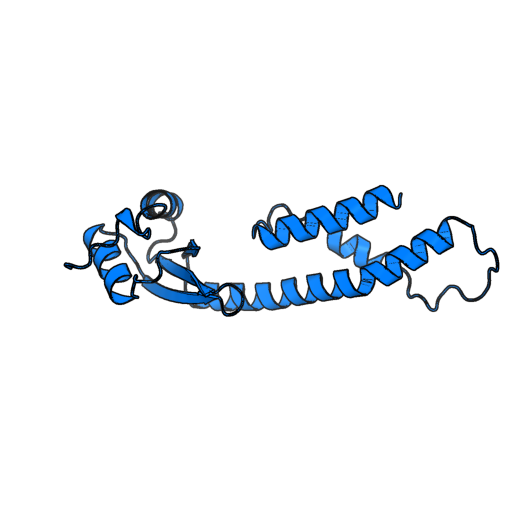M 822 C C . LEU A 1 99 ? -10.602 6.079 -9.634 1.00 88.25 99 LEU A C 1
ATOM 824 O O . LEU A 1 99 ? -11.523 6.833 -9.307 1.00 88.25 99 LEU A O 1
ATOM 828 N N . TRP A 1 100 ? -9.976 5.317 -8.734 1.00 88.19 100 TRP A N 1
ATOM 829 C CA . TRP A 1 100 ? -10.298 5.387 -7.317 1.00 88.19 100 TRP A CA 1
ATOM 830 C C . TRP A 1 100 ? -9.792 6.688 -6.689 1.00 88.19 100 TRP A C 1
ATOM 832 O O . TRP A 1 100 ? -8.589 6.933 -6.575 1.00 88.19 100 TRP A O 1
ATOM 842 N N . SER A 1 101 ? -10.732 7.509 -6.226 1.00 87.94 101 SER A N 1
ATOM 843 C CA . SER A 1 101 ? -10.448 8.719 -5.459 1.00 87.94 101 SER A CA 1
ATOM 844 C C . SER A 1 101 ? -10.396 8.423 -3.960 1.00 87.94 101 SER A C 1
ATOM 846 O O . SER A 1 101 ? -10.995 7.463 -3.476 1.00 87.94 101 SER A O 1
ATOM 848 N N . THR A 1 102 ? -9.729 9.290 -3.192 1.00 89.81 102 THR A N 1
ATOM 849 C CA . THR A 1 102 ? -9.693 9.199 -1.720 1.00 89.81 102 THR A CA 1
ATOM 850 C C . THR A 1 102 ? -11.094 9.173 -1.102 1.00 89.81 102 THR A C 1
ATOM 852 O O . THR A 1 102 ? -11.307 8.436 -0.146 1.00 89.81 102 THR A O 1
ATOM 855 N N . LYS A 1 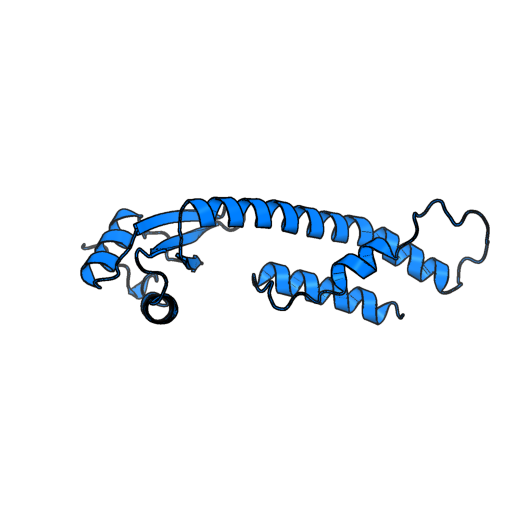103 ? -12.055 9.919 -1.670 1.00 90.31 103 LYS A N 1
ATOM 856 C CA . LYS A 1 103 ? -13.452 9.931 -1.206 1.00 90.31 103 LYS A CA 1
ATOM 857 C C . LYS A 1 103 ? -14.116 8.561 -1.380 1.00 90.31 103 LYS A C 1
ATOM 859 O O . LYS A 1 103 ? -14.589 8.002 -0.398 1.00 90.31 103 LYS A O 1
ATOM 864 N N . LYS A 1 104 ? -14.016 7.961 -2.574 1.00 89.56 104 LYS A N 1
ATOM 865 C CA . LYS A 1 104 ? -14.560 6.616 -2.841 1.00 89.56 104 LYS A CA 1
ATOM 866 C C . LYS A 1 104 ? -13.929 5.537 -1.963 1.00 89.56 104 LYS A C 1
ATOM 868 O O . LYS A 1 104 ? -14.617 4.620 -1.526 1.00 89.56 104 LYS A O 1
ATOM 873 N N . PHE A 1 105 ? -12.628 5.642 -1.670 1.00 90.25 105 PHE A N 1
ATOM 874 C CA . PHE A 1 105 ? -11.983 4.738 -0.713 1.00 90.25 105 PHE A CA 1
ATOM 875 C C . PHE A 1 105 ? -12.640 4.810 0.662 1.00 90.25 105 PHE A C 1
ATOM 877 O O . PHE A 1 105 ? -12.945 3.772 1.238 1.00 90.25 105 PHE A O 1
ATOM 884 N N . ILE A 1 106 ? -12.849 6.023 1.177 1.00 91.31 106 ILE A N 1
ATOM 885 C CA . ILE A 1 106 ? -13.461 6.244 2.489 1.00 91.31 106 ILE A CA 1
ATOM 886 C C . ILE A 1 106 ? -14.887 5.689 2.504 1.00 91.31 106 ILE A C 1
ATOM 888 O O . ILE A 1 106 ? -15.190 4.874 3.363 1.00 91.31 106 ILE A O 1
ATOM 892 N N . GLU A 1 107 ? -15.704 6.007 1.500 1.00 90.81 107 GLU A N 1
ATOM 893 C CA . GLU A 1 107 ? -17.088 5.522 1.409 1.00 90.81 107 GLU A CA 1
ATOM 894 C C . GLU A 1 107 ? -17.191 3.992 1.403 1.00 90.81 107 GLU A C 1
ATOM 896 O O . GLU A 1 107 ? -18.047 3.414 2.072 1.00 90.81 107 GLU A O 1
ATOM 901 N N . VAL A 1 108 ? -16.319 3.305 0.659 1.00 90.19 108 VAL A N 1
ATOM 902 C CA . VAL A 1 108 ? -16.306 1.835 0.633 1.00 90.19 108 VAL A CA 1
ATOM 903 C C . VAL A 1 108 ? -15.871 1.264 1.979 1.00 90.19 108 VAL A C 1
ATOM 905 O O . VAL A 1 108 ? -16.442 0.269 2.426 1.00 90.19 108 VAL A O 1
ATOM 908 N N . LEU A 1 109 ? -14.887 1.880 2.636 1.00 90.88 109 LEU A N 1
ATOM 909 C CA . LEU A 1 109 ? -14.439 1.458 3.963 1.00 90.88 109 LEU A CA 1
ATOM 910 C C . LEU A 1 109 ? -15.532 1.661 5.020 1.00 90.88 109 LEU A C 1
ATOM 912 O O . LEU A 1 109 ? -15.772 0.739 5.800 1.00 90.88 109 LEU A O 1
ATOM 916 N N . ASP A 1 110 ? -16.244 2.788 4.973 1.00 90.69 110 ASP A N 1
ATOM 917 C CA . ASP A 1 110 ? -17.370 3.100 5.859 1.00 90.69 110 ASP A CA 1
ATOM 918 C C . ASP A 1 110 ? -18.512 2.097 5.676 1.00 90.69 110 ASP A C 1
ATOM 920 O O . ASP A 1 110 ? -18.974 1.490 6.641 1.00 90.69 110 ASP A O 1
ATOM 924 N N . ARG A 1 111 ? -18.910 1.822 4.426 1.00 89.38 111 ARG A N 1
ATOM 925 C CA . ARG A 1 111 ? -19.946 0.819 4.109 1.00 89.38 111 ARG A CA 1
ATOM 926 C C . ARG A 1 111 ? -19.589 -0.584 4.586 1.00 89.38 111 ARG A C 1
ATOM 928 O O . ARG A 1 111 ? -20.474 -1.387 4.865 1.00 89.38 111 ARG A O 1
ATOM 935 N N . LYS A 1 112 ? -18.297 -0.906 4.630 1.00 87.88 112 LYS A N 1
ATOM 936 C CA . LYS A 1 112 ? -17.790 -2.200 5.101 1.00 87.88 112 LYS A CA 1
ATOM 937 C C . LYS A 1 112 ? -17.493 -2.210 6.602 1.00 87.88 112 LYS A C 1
ATOM 939 O O . LYS A 1 112 ? -17.077 -3.249 7.112 1.00 87.88 112 LYS A O 1
ATOM 944 N N . GLY A 1 113 ? -17.714 -1.093 7.298 1.00 89.12 113 GLY A N 1
ATOM 945 C CA . GLY A 1 113 ? -17.513 -0.963 8.737 1.00 89.12 113 GLY A CA 1
ATOM 946 C C . GLY A 1 113 ? -16.053 -1.097 9.166 1.00 89.12 113 GLY A C 1
ATOM 947 O O . GLY A 1 113 ? -15.786 -1.566 10.272 1.00 89.12 113 GLY A O 1
ATOM 948 N N . ILE A 1 114 ? -15.096 -0.746 8.300 1.00 87.75 114 ILE A N 1
ATOM 949 C CA . ILE A 1 114 ? -13.677 -0.782 8.664 1.00 87.75 114 ILE A CA 1
ATOM 950 C C . ILE A 1 114 ? -13.364 0.460 9.492 1.00 87.75 114 ILE A C 1
ATOM 952 O O . ILE A 1 114 ? -13.494 1.548 8.956 1.00 87.75 114 ILE A O 1
ATOM 956 N N . PRO A 1 115 ? -12.885 0.343 10.742 1.00 86.75 115 PRO A N 1
ATOM 957 C CA . PRO A 1 115 ? -12.560 1.504 11.564 1.00 86.75 115 PRO A CA 1
ATOM 958 C C . PRO A 1 115 ? -11.240 2.143 11.101 1.00 86.75 115 PRO A C 1
ATOM 960 O O . PRO A 1 115 ? -10.151 1.787 11.570 1.00 86.75 115 PRO A O 1
ATOM 963 N N . GLN A 1 116 ? -11.327 3.091 10.167 1.00 88.38 116 GLN A N 1
ATOM 964 C CA . GLN A 1 116 ? -10.196 3.831 9.615 1.00 88.38 116 GLN A CA 1
ATOM 965 C C . GLN A 1 116 ? -9.920 5.126 10.390 1.00 88.38 116 GLN A C 1
ATOM 967 O O . GLN A 1 116 ? -10.815 5.888 10.743 1.00 88.38 116 GLN A O 1
ATOM 972 N N . SER A 1 117 ? -8.648 5.386 10.682 1.00 87.88 117 SER A N 1
ATOM 973 C CA . SER A 1 117 ? -8.199 6.653 11.268 1.00 87.88 117 SER A CA 1
ATOM 974 C C . SER A 1 117 ? -7.921 7.684 10.182 1.00 87.88 117 SER A C 1
ATOM 976 O O . SER A 1 117 ? -8.207 8.867 10.348 1.00 87.88 117 SER A O 1
ATOM 978 N N . ARG A 1 118 ? -7.352 7.242 9.055 1.00 88.19 118 ARG A N 1
ATOM 979 C CA . ARG A 1 118 ? -7.023 8.104 7.919 1.00 88.19 118 ARG A CA 1
ATOM 980 C C . ARG A 1 118 ? -6.770 7.276 6.665 1.00 88.19 118 ARG A C 1
ATOM 982 O O . ARG A 1 118 ? -6.233 6.177 6.741 1.00 88.19 118 ARG A O 1
ATOM 989 N N . VAL A 1 119 ? -7.082 7.837 5.501 1.00 90.69 119 VAL A N 1
ATOM 990 C CA . VAL A 1 119 ? -6.776 7.237 4.196 1.00 90.69 119 VAL A CA 1
ATOM 991 C C . VAL A 1 119 ? -5.880 8.187 3.411 1.00 90.69 119 VAL A C 1
ATOM 993 O O . VAL A 1 119 ? -6.128 9.392 3.365 1.00 90.69 119 VAL A O 1
ATOM 996 N N . LEU A 1 120 ? -4.814 7.662 2.813 1.00 88.75 120 LEU A N 1
ATOM 997 C CA . LEU A 1 120 ? -3.926 8.410 1.927 1.00 88.75 120 LEU A CA 1
ATOM 998 C C . LEU A 1 120 ? -3.772 7.666 0.609 1.00 88.75 120 LEU A C 1
ATOM 1000 O O . LEU A 1 120 ? -3.384 6.502 0.590 1.00 88.75 120 LEU A O 1
ATOM 1004 N N . THR A 1 121 ? -4.006 8.362 -0.493 1.00 89.62 121 THR A N 1
ATOM 1005 C CA . THR A 1 121 ? -3.698 7.877 -1.837 1.00 89.62 121 THR A CA 1
ATOM 1006 C C . THR A 1 121 ? -2.389 8.492 -2.313 1.00 89.62 121 THR A C 1
ATOM 1008 O O . THR A 1 121 ? -2.023 9.609 -1.941 1.00 89.62 121 THR A O 1
ATOM 1011 N N . ARG A 1 122 ? -1.629 7.744 -3.108 1.00 88.06 122 ARG A N 1
ATOM 1012 C CA . ARG A 1 122 ? -0.390 8.226 -3.713 1.00 88.06 122 ARG A CA 1
ATOM 1013 C C . ARG A 1 122 ? -0.209 7.604 -5.081 1.00 88.06 122 ARG A C 1
ATOM 1015 O O . ARG A 1 122 ? -0.376 6.401 -5.234 1.00 88.06 122 ARG A O 1
ATOM 1022 N N . VAL A 1 123 ? 0.235 8.407 -6.035 1.00 87.38 123 VAL A N 1
ATOM 1023 C CA . VAL A 1 123 ? 0.711 7.914 -7.326 1.00 87.38 123 VAL A CA 1
ATOM 1024 C C . VAL A 1 123 ? 2.231 7.810 -7.272 1.00 87.38 123 VAL A C 1
ATOM 1026 O O . VAL A 1 123 ? 2.919 8.720 -6.798 1.00 87.38 123 VAL A O 1
ATOM 1029 N N . SER A 1 124 ? 2.764 6.663 -7.680 1.00 82.50 124 SER A N 1
ATOM 1030 C CA . SER A 1 124 ? 4.201 6.474 -7.836 1.00 82.50 124 SER A CA 1
ATOM 1031 C C . SER A 1 124 ? 4.697 7.346 -8.990 1.00 82.50 124 SER A C 1
ATOM 1033 O O . SER A 1 124 ? 4.218 7.171 -10.109 1.00 82.50 124 SER A O 1
ATOM 1035 N N . PRO A 1 125 ? 5.674 8.242 -8.769 1.00 77.31 125 PRO A N 1
ATOM 1036 C CA . PRO A 1 125 ? 6.201 9.078 -9.845 1.00 77.31 125 PRO A CA 1
ATOM 1037 C C . PRO A 1 125 ? 6.986 8.265 -10.883 1.00 77.31 125 PRO A C 1
ATOM 1039 O O . PRO A 1 125 ? 7.121 8.692 -12.019 1.00 77.31 125 PRO A O 1
ATOM 1042 N N . THR A 1 126 ? 7.518 7.098 -10.502 1.00 78.31 126 THR A N 1
ATOM 1043 C CA . THR A 1 126 ? 8.362 6.276 -11.382 1.00 78.31 126 THR A CA 1
ATOM 1044 C C . THR A 1 126 ? 7.543 5.342 -12.264 1.00 78.31 126 THR A C 1
ATOM 1046 O O . THR A 1 126 ? 7.891 5.120 -13.414 1.00 78.31 126 THR A O 1
ATOM 1049 N N . THR A 1 127 ? 6.481 4.758 -11.713 1.00 80.69 127 THR A N 1
ATOM 1050 C CA . THR A 1 127 ? 5.703 3.699 -12.377 1.00 80.69 127 THR A CA 1
ATOM 1051 C C . THR A 1 127 ? 4.292 4.142 -12.748 1.00 80.69 127 THR A C 1
ATOM 1053 O O . THR A 1 127 ? 3.567 3.368 -13.358 1.00 80.69 127 THR A O 1
ATOM 1056 N N . GLY A 1 128 ? 3.852 5.330 -12.320 1.00 81.00 128 GLY A N 1
ATOM 1057 C CA . GLY A 1 128 ? 2.460 5.774 -12.461 1.00 81.00 128 GLY A CA 1
ATOM 1058 C C . GLY A 1 128 ? 1.459 4.938 -11.656 1.00 81.00 128 GLY A C 1
ATOM 1059 O O . GLY A 1 128 ? 0.258 5.172 -11.722 1.00 81.00 128 GLY A O 1
ATOM 1060 N N . THR A 1 129 ? 1.922 3.954 -10.880 1.00 84.81 129 THR A N 1
ATOM 1061 C CA . THR A 1 129 ? 1.047 3.050 -10.132 1.00 84.81 129 THR A CA 1
ATOM 1062 C C . THR A 1 129 ? 0.394 3.782 -8.978 1.00 84.81 129 THR A C 1
ATOM 1064 O O . THR A 1 129 ? 1.055 4.478 -8.202 1.00 84.81 129 THR A O 1
ATOM 1067 N N . HIS A 1 130 ? -0.908 3.588 -8.832 1.00 87.75 130 HIS A N 1
ATOM 1068 C CA . HIS A 1 130 ? -1.649 4.132 -7.713 1.00 87.75 130 HIS A CA 1
ATOM 1069 C C . HIS A 1 130 ? -1.473 3.223 -6.489 1.00 87.75 130 HIS A C 1
ATOM 1071 O O . HIS A 1 130 ? -1.396 1.992 -6.580 1.00 87.75 130 HIS A O 1
ATOM 1077 N N . HIS A 1 131 ? -1.406 3.850 -5.324 1.00 89.38 131 HIS A N 1
ATOM 1078 C CA . HIS A 1 131 ? -1.289 3.212 -4.025 1.00 89.38 131 HIS A CA 1
ATOM 1079 C C . HIS A 1 131 ? -2.293 3.840 -3.069 1.00 89.38 131 HIS A C 1
ATOM 1081 O O . HIS A 1 131 ? -2.517 5.051 -3.110 1.00 89.38 131 HIS A O 1
ATOM 1087 N N . VAL A 1 132 ? -2.849 3.031 -2.174 1.00 91.25 132 VAL A N 1
ATOM 1088 C CA . VAL A 1 132 ? -3.645 3.520 -1.048 1.00 91.25 132 VAL A CA 1
ATOM 1089 C C . VAL A 1 132 ? -3.094 2.962 0.256 1.00 91.25 132 VAL A C 1
ATOM 1091 O O . VAL A 1 132 ? -2.660 1.811 0.347 1.00 91.25 132 VAL A O 1
ATOM 1094 N N . PHE A 1 133 ? -3.082 3.827 1.258 1.00 90.75 133 PHE A N 1
ATOM 1095 C CA . PHE A 1 133 ? -2.638 3.562 2.611 1.00 90.75 133 PHE A CA 1
ATOM 1096 C C . PHE A 1 133 ? -3.807 3.840 3.544 1.00 90.75 133 PHE A C 1
ATOM 1098 O O . PHE A 1 133 ? -4.317 4.960 3.586 1.00 90.75 133 PHE A O 1
ATOM 1105 N N . ILE A 1 134 ? -4.236 2.814 4.266 1.00 90.31 134 ILE A N 1
ATOM 1106 C CA . ILE A 1 134 ? -5.390 2.864 5.156 1.00 90.31 134 ILE A CA 1
ATOM 1107 C C . ILE A 1 134 ? -4.862 2.724 6.574 1.00 90.31 134 ILE A C 1
ATOM 1109 O O . ILE A 1 134 ? -4.393 1.659 6.967 1.00 90.31 134 ILE A O 1
ATOM 1113 N N . GLY A 1 135 ? -4.911 3.808 7.332 1.00 90.19 135 GLY A N 1
ATOM 1114 C CA . GLY A 1 135 ? -4.669 3.789 8.763 1.00 90.19 135 GLY A CA 1
ATOM 1115 C C . GLY A 1 135 ? -5.848 3.172 9.488 1.00 90.19 135 GLY A C 1
ATOM 1116 O O . GLY A 1 135 ? -6.974 3.621 9.294 1.00 90.19 135 GLY A O 1
ATOM 1117 N N . LEU A 1 136 ? -5.598 2.188 10.343 1.00 87.81 136 LEU A N 1
ATOM 1118 C CA . LEU A 1 136 ? -6.610 1.631 11.236 1.00 87.81 136 LEU A CA 1
ATOM 1119 C C . LEU A 1 136 ? -6.660 2.443 12.535 1.00 87.81 136 LEU A C 1
ATOM 1121 O O . LEU A 1 136 ? -5.635 2.953 12.993 1.00 87.81 136 LEU A O 1
ATOM 1125 N N . GLN A 1 137 ? -7.845 2.572 13.134 1.00 84.62 137 GLN A N 1
ATOM 1126 C CA . GLN A 1 137 ? -7.985 3.101 14.499 1.00 84.62 137 GLN A CA 1
ATOM 1127 C C . GLN A 1 137 ? -7.544 2.064 15.540 1.00 84.62 137 GLN A C 1
ATOM 1129 O O . GLN A 1 137 ? -6.958 2.414 16.560 1.00 84.62 137 GLN A O 1
ATOM 1134 N N . LYS A 1 138 ? -7.808 0.780 15.263 1.00 81.88 138 LYS A N 1
ATOM 1135 C CA . LYS A 1 138 ? -7.564 -0.357 16.159 1.00 81.88 138 LYS A CA 1
ATOM 1136 C C . LYS A 1 138 ? -6.498 -1.295 15.561 1.00 81.88 138 LYS A C 1
ATOM 1138 O O . LYS A 1 138 ? -6.783 -1.968 14.572 1.00 81.88 138 LYS A O 1
ATOM 1143 N N . PRO A 1 139 ? -5.278 -1.355 16.131 1.00 76.62 139 PRO A N 1
ATOM 1144 C CA . PRO A 1 139 ? -4.161 -2.155 15.606 1.00 76.62 139 PRO A CA 1
ATOM 1145 C C . PRO A 1 139 ? -4.398 -3.668 15.539 1.00 76.62 139 PRO A C 1
ATOM 1147 O O . PRO A 1 139 ? -3.904 -4.337 14.633 1.00 76.62 139 PRO A O 1
ATOM 1150 N N . TYR A 1 140 ? -5.137 -4.215 16.505 1.00 75.56 140 TYR A N 1
ATOM 1151 C CA . TYR A 1 140 ? -5.273 -5.660 16.721 1.00 75.56 140 TYR A CA 1
ATOM 1152 C C . TYR A 1 140 ? -6.053 -6.384 15.616 1.00 75.56 140 TYR A C 1
ATOM 1154 O O . TYR A 1 140 ? -5.837 -7.572 15.397 1.00 75.56 140 TYR A O 1
ATOM 1162 N N . ASP A 1 141 ? -6.873 -5.667 14.846 1.00 80.00 141 ASP A N 1
ATOM 1163 C CA . ASP A 1 141 ? -7.647 -6.251 13.746 1.00 80.00 141 ASP A CA 1
ATOM 1164 C C . ASP A 1 141 ? -6.921 -6.199 12.392 1.00 80.00 141 ASP A C 1
ATOM 1166 O O . ASP A 1 141 ? -7.520 -6.482 11.351 1.00 80.00 141 ASP A O 1
ATOM 1170 N N . PHE A 1 142 ? -5.631 -5.840 12.377 1.00 83.25 142 PHE A N 1
ATOM 1171 C CA . PHE A 1 142 ? -4.866 -5.650 11.143 1.00 83.25 142 PHE A CA 1
ATOM 1172 C C . PHE A 1 142 ? -5.014 -6.817 10.167 1.00 83.25 142 PHE A C 1
ATOM 1174 O O . PHE A 1 142 ? -5.390 -6.604 9.021 1.00 83.25 142 PHE A O 1
ATOM 1181 N N . GLN A 1 143 ? -4.770 -8.051 10.616 1.00 84.19 143 GLN A N 1
ATOM 1182 C CA . GLN A 1 143 ? -4.792 -9.218 9.728 1.00 84.19 143 GLN A CA 1
ATOM 1183 C C . GLN A 1 143 ? -6.181 -9.482 9.137 1.00 84.19 143 GLN A C 1
ATOM 1185 O O . GLN A 1 143 ? -6.295 -9.872 7.974 1.00 84.19 143 GLN A O 1
ATOM 1190 N N . ARG A 1 144 ? -7.240 -9.259 9.925 1.00 86.69 144 ARG A N 1
ATOM 1191 C CA . ARG A 1 144 ? -8.628 -9.423 9.480 1.00 86.69 144 ARG A CA 1
ATOM 1192 C C . ARG A 1 144 ? -8.944 -8.437 8.360 1.00 86.69 144 ARG A C 1
ATOM 1194 O O . ARG A 1 144 ? -9.403 -8.839 7.291 1.00 86.69 144 ARG A O 1
ATOM 1201 N N . TRP A 1 145 ? -8.671 -7.156 8.594 1.00 86.62 145 TRP A N 1
ATOM 1202 C CA . TRP A 1 145 ? -8.972 -6.098 7.631 1.00 86.62 145 TRP A CA 1
ATOM 1203 C C . TRP A 1 145 ? -8.044 -6.124 6.418 1.00 86.62 145 TRP A C 1
ATOM 1205 O O . TRP A 1 145 ? -8.481 -5.820 5.307 1.00 86.62 145 TRP A O 1
ATOM 1215 N N . ASP A 1 146 ? -6.791 -6.547 6.592 1.00 87.19 146 ASP A N 1
ATOM 1216 C CA . ASP A 1 146 ? -5.848 -6.741 5.496 1.00 87.19 146 ASP A CA 1
ATOM 1217 C C . ASP A 1 146 ? -6.390 -7.802 4.520 1.00 87.19 146 ASP A C 1
ATOM 1219 O O . ASP A 1 146 ? -6.567 -7.530 3.334 1.00 87.19 146 ASP A O 1
ATOM 1223 N N . LYS A 1 147 ? -6.818 -8.970 5.008 1.00 87.50 147 LYS A N 1
ATOM 1224 C CA . LYS A 1 147 ? -7.406 -9.990 4.123 1.00 87.50 147 LYS A CA 1
ATOM 1225 C C . LYS A 1 147 ? -8.652 -9.491 3.389 1.00 87.50 147 LYS A C 1
ATOM 1227 O O . LYS A 1 147 ? -8.755 -9.679 2.178 1.00 87.50 147 LYS A O 1
ATOM 1232 N N . LEU A 1 148 ? -9.563 -8.816 4.089 1.00 85.38 148 LEU A N 1
ATOM 1233 C CA . LEU A 1 148 ? -10.821 -8.342 3.502 1.00 85.38 148 LEU A CA 1
ATOM 1234 C C . LEU A 1 148 ? -10.608 -7.295 2.400 1.00 85.38 148 LEU A C 1
ATOM 1236 O O . LEU A 1 148 ? -11.213 -7.381 1.339 1.00 85.38 148 LEU A O 1
ATOM 1240 N N . THR A 1 149 ? -9.700 -6.346 2.614 1.00 85.12 149 THR A N 1
ATOM 1241 C CA . THR A 1 149 ? -9.450 -5.223 1.689 1.00 85.12 149 THR A CA 1
ATOM 1242 C C . THR A 1 149 ? -8.568 -5.576 0.489 1.00 85.12 149 THR A C 1
ATOM 1244 O O . THR A 1 149 ? -8.233 -4.697 -0.305 1.00 85.12 149 THR A O 1
ATOM 1247 N N . SER A 1 150 ? -8.123 -6.828 0.361 1.00 83.62 150 SER A N 1
ATOM 1248 C CA . SER A 1 150 ? -7.178 -7.266 -0.678 1.00 83.62 150 SER A CA 1
ATOM 1249 C C . SER A 1 150 ? -7.682 -7.007 -2.104 1.00 83.62 150 SER A C 1
ATOM 1251 O O . SER A 1 150 ? -6.928 -6.485 -2.924 1.00 83.62 150 SER A O 1
ATOM 1253 N N . ASN A 1 151 ? -8.963 -7.278 -2.372 1.00 84.06 151 ASN A N 1
ATOM 1254 C CA . ASN A 1 151 ? -9.518 -7.279 -3.732 1.00 84.06 151 ASN A CA 1
ATOM 1255 C C . ASN A 1 151 ? -10.477 -6.118 -4.040 1.00 84.06 151 ASN A C 1
ATOM 1257 O O . ASN A 1 151 ? -10.940 -5.980 -5.172 1.00 84.06 151 ASN A O 1
ATOM 1261 N N . TRP A 1 152 ? -10.774 -5.262 -3.061 1.00 86.31 152 TRP A N 1
ATOM 1262 C CA . TRP A 1 152 ? -11.828 -4.248 -3.198 1.00 86.31 152 TRP A CA 1
ATOM 1263 C C . TRP A 1 152 ? -11.465 -3.082 -4.109 1.00 86.31 152 TRP A C 1
ATOM 1265 O O . TRP A 1 152 ? -12.350 -2.444 -4.659 1.00 86.31 152 TRP A O 1
ATOM 1275 N N . PHE A 1 153 ? -10.179 -2.794 -4.284 1.00 87.38 153 PHE A N 1
ATOM 1276 C CA . PHE A 1 153 ? -9.714 -1.581 -4.965 1.00 87.38 153 PHE A CA 1
ATOM 1277 C C . PHE A 1 153 ? -9.234 -1.851 -6.389 1.00 87.38 153 PHE A C 1
ATOM 1279 O O . PHE A 1 153 ? -8.223 -1.319 -6.856 1.00 87.38 153 PHE A O 1
ATOM 1286 N N . THR A 1 154 ? -9.964 -2.734 -7.058 1.00 86.94 154 THR A N 1
ATOM 1287 C CA . THR A 1 154 ? -9.722 -3.175 -8.429 1.00 86.94 154 THR A CA 1
ATOM 1288 C C . THR A 1 154 ? -10.695 -2.488 -9.386 1.00 86.94 154 THR A C 1
ATOM 1290 O O . THR A 1 154 ? -11.619 -1.795 -8.957 1.00 86.94 154 THR A O 1
ATOM 1293 N N . GLU A 1 155 ? -10.471 -2.644 -10.690 1.00 86.00 155 GLU A N 1
ATOM 1294 C CA . GLU A 1 155 ? -11.368 -2.115 -11.725 1.00 86.00 155 GLU A CA 1
ATOM 1295 C C . GLU A 1 155 ? -12.765 -2.736 -11.630 1.00 86.00 155 GLU A C 1
ATOM 1297 O O . GLU A 1 155 ? -13.751 -2.011 -11.612 1.00 86.00 155 GLU A O 1
ATOM 1302 N N . ALA A 1 156 ? -12.851 -4.055 -11.433 1.00 83.62 156 ALA A N 1
ATOM 1303 C CA . ALA A 1 156 ? -14.118 -4.785 -11.327 1.00 83.62 156 ALA A CA 1
ATOM 1304 C C . ALA A 1 156 ? -15.023 -4.314 -10.173 1.00 83.62 156 ALA A C 1
ATOM 1306 O O . ALA A 1 156 ? -16.237 -4.475 -10.222 1.00 83.62 156 ALA A O 1
ATOM 1307 N N . HIS A 1 157 ? -14.432 -3.739 -9.127 1.00 81.38 157 HIS A N 1
ATOM 1308 C CA . HIS A 1 157 ? -15.152 -3.248 -7.953 1.00 81.38 157 HIS A CA 1
ATOM 1309 C C . HIS A 1 157 ? -15.316 -1.723 -7.968 1.00 81.38 157 HIS A C 1
ATOM 1311 O O . HIS A 1 157 ? -15.881 -1.149 -7.035 1.00 81.38 157 HIS A O 1
ATOM 1317 N N . TYR A 1 158 ? -14.818 -1.052 -9.010 1.00 79.81 158 TYR A N 1
ATOM 1318 C CA . TYR A 1 158 ? -15.019 0.371 -9.202 1.00 79.81 158 TYR A CA 1
ATOM 1319 C C . TYR A 1 158 ? -16.406 0.601 -9.793 1.00 79.81 158 TYR A C 1
ATOM 1321 O O . TYR A 1 158 ? -16.625 0.395 -10.983 1.00 79.81 158 TYR A O 1
ATOM 1329 N N . ASN A 1 159 ? -17.347 1.040 -8.961 1.00 70.56 159 ASN A N 1
ATOM 1330 C CA . ASN A 1 159 ? -18.677 1.393 -9.435 1.00 70.56 159 ASN A CA 1
ATOM 1331 C C . ASN A 1 159 ? -18.723 2.907 -9.736 1.00 70.56 159 ASN A C 1
ATOM 1333 O O . ASN A 1 159 ? -18.585 3.713 -8.806 1.00 70.56 159 ASN A O 1
ATOM 1337 N N . PRO A 1 160 ? -18.843 3.335 -11.008 1.00 61.44 160 PRO A N 1
ATOM 1338 C CA . PRO A 1 160 ? -18.870 4.753 -11.360 1.00 61.44 160 PRO A CA 1
ATOM 1339 C C . PRO A 1 160 ? -20.169 5.451 -10.929 1.00 61.44 160 PRO A C 1
ATOM 1341 O O . PRO A 1 160 ? -20.151 6.667 -10.788 1.00 61.44 160 PRO A O 1
ATOM 1344 N N . GLY A 1 161 ? -21.251 4.699 -10.684 1.00 55.75 161 GLY A N 1
ATOM 1345 C CA . GLY A 1 161 ? -22.580 5.214 -10.312 1.00 55.75 161 GLY A CA 1
ATOM 1346 C C . GLY A 1 161 ? -22.813 5.466 -8.817 1.00 55.75 161 GLY A C 1
ATOM 1347 O O . GLY A 1 161 ? -23.950 5.687 -8.412 1.00 55.75 161 GLY A O 1
ATOM 1348 N N . VAL A 1 162 ? -21.755 5.400 -8.005 1.00 47.62 162 VAL A N 1
ATOM 1349 C CA . VAL A 1 162 ? -21.715 5.884 -6.615 1.00 47.62 162 VAL A CA 1
ATOM 1350 C C . VAL A 1 162 ? -20.701 7.009 -6.542 1.00 47.62 162 VAL A C 1
ATOM 1352 O O . VAL A 1 162 ? -19.603 6.812 -7.119 1.00 47.62 162 VAL A O 1
#

Foldseek 3Di:
DDPVVVVVLLVVLVVCLVVVPPVPNDPCLVVVVVPDDDPVPDDDDDDCDDPVNVVVVSVVVCVVVSVVSVVSVVVVVVVVVVVCVVAVAKQKDKQFDPPDDLVNVVVVCVVVVFAFPDKDWDQDPVPRIIMIITHGPDHVCRVVVNVVCHPCRHPVNDDPVD

Sequence (162 aa):
MSLRLQRNFVKRGKAHLRNDDFRSIPEEYPFLISASPPASSFENTQQPNSEPHLTLAVIQRLKPQLSELQKKRKNRQKTLKQRARKFATEITRRNIYKLWSTKKFIEVLDRKGIPQSRVLTRVSPTTGTHHVFIGLQKPYDFQRWDKLTSNWFTEAHYNPGV

Radius of gyration: 22.51 Å; chains: 1; bounding box: 75×27×30 Å

Secondary structure (DSSP, 8-state):
--HHHHHHHHHHHHHHHHHT--TTS-TTHHHHHHTS--GGG------TTSHHHHHHHHHHHHHHHHHHHHHHHHHHHHHHHHHHHH-SSEEEEEEE-TT--HHHHHHHHHHTT--EEEEEEEE-TTT--EEEEEEES-GGGHHHHHHHTTSTTSSTT--TT-

pLDDT: mean 70.19, std 16.3, range [40.97, 91.31]